Protein AF-A0A815LTI6-F1 (afdb_monomer_lite)

Sequence (167 aa):
MASSTEPKREGWGGGGRRHGPPTEEERRQHEAEFQQDFLNEYRKRYGDASISSDQVWELFQATEDQWHAKMKERHRRHSPNHGGPPPHHGGPPPHHGGPPPHFEEMRKRVLSELQQEFYNDFKTTYSANKINADQAWVLIQKLQKSKHEKFEADRRKHGHGPPPPHQ

pLDDT: mean 71.16, std 20.64, range [30.23, 93.88]

Structure (mmCIF, N/CA/C/O backbone):
data_AF-A0A815LTI6-F1
#
_entry.id   AF-A0A815LTI6-F1
#
loop_
_atom_site.group_PDB
_atom_site.id
_atom_site.type_symbol
_atom_site.label_atom_id
_atom_site.label_alt_id
_atom_site.label_comp_id
_atom_site.label_asym_id
_atom_site.label_entity_id
_atom_site.label_seq_id
_atom_site.pdbx_PDB_ins_code
_atom_site.Cartn_x
_atom_site.Cartn_y
_atom_site.Cartn_z
_atom_site.occupancy
_atom_site.B_iso_or_equiv
_atom_site.auth_seq_id
_atom_site.auth_comp_id
_atom_site.auth_asym_id
_atom_site.auth_atom_id
_atom_site.pdbx_PDB_model_num
ATOM 1 N N . MET A 1 1 ? 1.767 52.341 -20.176 1.00 36.75 1 MET A N 1
ATOM 2 C CA . MET A 1 1 ? 1.355 51.851 -21.508 1.00 36.75 1 MET A CA 1
ATOM 3 C C . MET A 1 1 ? 2.184 50.623 -21.829 1.00 36.75 1 MET A C 1
ATOM 5 O O . MET A 1 1 ? 3.383 50.644 -21.593 1.00 36.75 1 MET A O 1
ATOM 9 N N . ALA A 1 2 ? 1.514 49.545 -22.228 1.00 42.81 2 ALA A N 1
ATOM 10 C CA . ALA A 1 2 ? 2.094 48.240 -22.517 1.00 42.81 2 ALA A CA 1
ATOM 11 C C . ALA A 1 2 ? 3.036 48.269 -23.730 1.00 42.81 2 ALA A C 1
ATOM 13 O O . ALA A 1 2 ? 2.832 49.072 -24.638 1.00 42.81 2 ALA A O 1
ATOM 14 N N . SER A 1 3 ? 3.982 47.330 -23.777 1.00 39.06 3 SER A N 1
ATOM 15 C CA . SER A 1 3 ? 4.204 46.482 -24.957 1.00 39.06 3 SER A CA 1
ATOM 16 C C . SER A 1 3 ? 5.072 45.286 -24.573 1.00 39.06 3 SER A C 1
ATOM 18 O O . SER A 1 3 ? 6.285 45.397 -24.411 1.00 39.06 3 SER A O 1
ATOM 20 N N . SER A 1 4 ? 4.398 44.145 -24.411 1.00 42.16 4 SER A N 1
ATOM 21 C CA . SER A 1 4 ? 4.981 42.810 -24.499 1.00 42.16 4 SER A CA 1
ATOM 22 C C . SER A 1 4 ? 5.744 42.667 -25.807 1.00 42.16 4 SER A C 1
ATOM 24 O O . SER A 1 4 ? 5.195 42.924 -26.876 1.00 42.16 4 SER A O 1
ATOM 26 N N . THR A 1 5 ? 6.977 42.186 -25.726 1.00 44.75 5 THR A N 1
ATOM 27 C CA . THR A 1 5 ? 7.628 41.520 -26.852 1.00 44.75 5 THR A CA 1
ATOM 28 C C . THR A 1 5 ? 7.651 40.027 -26.551 1.00 44.75 5 THR A C 1
ATOM 30 O O . THR A 1 5 ? 8.313 39.539 -25.641 1.00 44.75 5 THR A O 1
ATOM 33 N N . GLU A 1 6 ? 6.800 39.330 -27.289 1.00 42.56 6 GLU A N 1
ATOM 34 C CA . GLU A 1 6 ? 6.644 37.885 -27.341 1.00 42.56 6 GLU A CA 1
ATOM 35 C C . GLU A 1 6 ? 7.81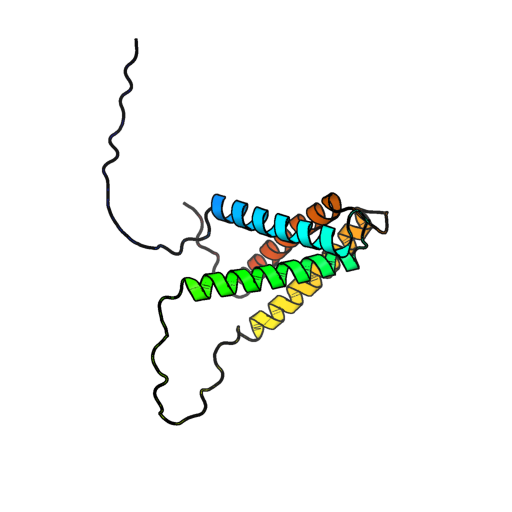1 37.277 -28.138 1.00 42.56 6 GLU A C 1
ATOM 37 O O . GLU A 1 6 ? 8.058 37.715 -29.265 1.00 42.56 6 GLU A O 1
ATOM 42 N N . PRO A 1 7 ? 8.531 36.259 -27.634 1.00 41.16 7 PRO A N 1
ATOM 43 C CA . PRO A 1 7 ? 9.385 35.457 -28.491 1.00 41.16 7 PRO A CA 1
ATOM 44 C C . PRO A 1 7 ? 8.584 34.284 -29.069 1.00 41.16 7 PRO A C 1
ATOM 46 O O . PRO A 1 7 ? 8.361 33.257 -28.430 1.00 41.16 7 PRO A O 1
ATOM 49 N N . LYS A 1 8 ? 8.148 34.494 -30.312 1.00 37.75 8 LYS A N 1
ATOM 50 C CA . LYS A 1 8 ? 8.109 33.543 -31.434 1.00 37.75 8 LYS A CA 1
ATOM 51 C C . LYS A 1 8 ? 8.360 32.070 -31.051 1.00 37.75 8 LYS A C 1
ATOM 53 O O . LYS A 1 8 ? 9.496 31.602 -31.030 1.00 37.75 8 LYS A O 1
ATOM 58 N N . ARG A 1 9 ? 7.280 31.312 -30.825 1.00 34.78 9 ARG A N 1
ATOM 59 C CA . ARG A 1 9 ? 7.311 29.840 -30.839 1.00 34.78 9 ARG A CA 1
ATOM 60 C C . ARG A 1 9 ? 7.313 29.359 -32.288 1.00 34.78 9 ARG A C 1
ATOM 62 O O . ARG A 1 9 ? 6.263 29.201 -32.903 1.00 34.78 9 ARG A O 1
ATOM 69 N N . GLU A 1 10 ? 8.506 29.137 -32.827 1.00 38.34 10 GLU A N 1
ATOM 70 C CA . GLU A 1 10 ? 8.687 28.324 -34.027 1.00 38.34 10 GLU A CA 1
ATOM 71 C C . GLU A 1 10 ? 8.314 26.876 -33.709 1.00 38.34 10 GLU A C 1
ATOM 73 O O . GLU A 1 10 ? 8.893 26.222 -32.839 1.00 38.34 10 GLU A O 1
ATOM 78 N N . GLY A 1 11 ? 7.288 26.398 -34.409 1.00 39.81 11 GLY A N 1
ATOM 79 C CA . GLY A 1 11 ? 6.913 25.001 -34.418 1.00 39.81 11 GLY A CA 1
ATOM 80 C C . GLY A 1 11 ? 8.014 24.155 -35.043 1.00 39.81 11 GLY A C 1
ATOM 81 O O . GLY A 1 11 ? 8.470 24.427 -36.149 1.00 39.81 11 GLY A O 1
ATOM 82 N N . TRP A 1 12 ? 8.368 23.082 -34.348 1.00 33.34 12 TRP A N 1
ATOM 83 C CA . TRP A 1 12 ? 8.990 21.912 -34.944 1.00 33.34 12 TRP A CA 1
ATOM 84 C C . TRP A 1 12 ? 8.081 20.725 -34.659 1.00 33.34 12 TRP A C 1
ATOM 86 O O . TRP A 1 12 ? 7.964 20.249 -33.530 1.00 33.34 12 TRP A O 1
ATOM 96 N N . GLY A 1 13 ? 7.384 20.297 -35.711 1.00 32.91 13 GLY A N 1
ATOM 97 C CA . GLY A 1 13 ? 6.745 18.996 -35.762 1.00 32.91 13 GLY A CA 1
ATOM 98 C C . GLY A 1 13 ? 7.797 17.895 -35.636 1.00 32.91 13 GLY A C 1
ATOM 99 O O . GLY A 1 13 ? 8.916 18.013 -36.130 1.00 32.91 13 GLY A O 1
ATOM 100 N N . GLY A 1 14 ? 7.429 16.818 -34.956 1.00 30.23 14 GLY A N 1
ATOM 101 C CA . GLY A 1 14 ? 8.312 15.683 -34.741 1.00 30.23 14 GLY A CA 1
ATOM 102 C C . GLY A 1 14 ? 7.636 14.669 -33.847 1.00 30.23 14 GLY A C 1
ATOM 103 O O . GLY A 1 14 ? 7.929 14.584 -32.659 1.00 30.23 14 GLY A O 1
ATOM 104 N N . GLY A 1 15 ? 6.691 13.927 -34.424 1.00 34.50 15 GLY A N 1
ATOM 105 C CA . GLY A 1 15 ? 6.108 12.753 -33.796 1.00 34.50 15 GLY A CA 1
ATOM 106 C C . GLY A 1 15 ? 7.212 11.775 -33.414 1.00 34.50 15 GLY A C 1
ATOM 107 O O . GLY A 1 15 ? 7.792 11.101 -34.254 1.00 34.50 15 GLY A O 1
ATOM 108 N N . GLY A 1 16 ? 7.492 11.704 -32.123 1.00 34.00 16 GLY A N 1
ATOM 109 C CA . GLY A 1 16 ? 8.305 10.670 -31.521 1.00 34.00 16 GLY A CA 1
ATOM 110 C C . GLY A 1 16 ? 7.685 10.391 -30.173 1.00 34.00 16 GLY A C 1
ATOM 111 O O . GLY A 1 16 ? 7.860 11.178 -29.246 1.00 34.00 16 GLY A O 1
ATOM 112 N N . ARG A 1 17 ? 6.923 9.298 -30.073 1.00 45.53 17 ARG A N 1
ATOM 113 C CA . ARG A 1 17 ? 6.486 8.736 -28.792 1.00 45.53 17 ARG A CA 1
ATOM 114 C C . ARG A 1 17 ? 7.741 8.300 -28.041 1.00 45.53 17 ARG A C 1
ATOM 116 O O . ARG A 1 17 ? 8.158 7.149 -28.108 1.00 45.53 17 ARG A O 1
ATOM 123 N N . ARG A 1 18 ? 8.403 9.260 -27.400 1.00 44.81 18 ARG A N 1
ATOM 124 C CA . ARG A 1 18 ? 9.474 9.001 -26.455 1.00 44.81 18 ARG A CA 1
ATOM 125 C C . ARG A 1 18 ? 8.795 8.359 -25.256 1.00 44.81 18 ARG A C 1
ATOM 127 O O . ARG A 1 18 ? 8.050 9.028 -24.549 1.00 44.81 18 ARG A O 1
ATOM 134 N N . HIS A 1 19 ? 9.044 7.071 -25.042 1.00 48.66 19 HIS A N 1
ATOM 135 C CA . HIS A 1 19 ? 8.911 6.465 -23.722 1.00 48.66 19 HIS A CA 1
ATOM 136 C C . HIS A 1 19 ? 9.954 7.130 -22.809 1.00 48.66 19 HIS A C 1
ATOM 138 O O . HIS A 1 19 ? 11.030 6.590 -22.566 1.00 48.66 19 HIS A O 1
ATOM 144 N N . GLY A 1 20 ? 9.681 8.373 -22.410 1.00 43.66 20 GLY A N 1
ATOM 145 C CA . GLY A 1 20 ? 10.371 9.034 -21.318 1.00 43.66 20 GLY A CA 1
ATOM 146 C C . GLY A 1 20 ? 9.870 8.471 -19.988 1.00 43.66 20 GLY A C 1
ATOM 147 O O . GLY A 1 20 ? 8.802 7.852 -19.947 1.00 43.66 20 GLY A O 1
ATOM 148 N N . PRO A 1 21 ? 10.627 8.650 -18.895 1.00 51.62 21 PRO A N 1
ATOM 149 C CA . PRO A 1 21 ? 10.093 8.387 -17.567 1.00 51.62 21 PRO A CA 1
ATOM 150 C C . PRO A 1 21 ? 8.802 9.204 -17.362 1.00 51.62 21 PRO A C 1
ATOM 152 O O . PRO A 1 21 ? 8.707 10.308 -17.907 1.00 51.62 21 PRO A O 1
ATOM 155 N N . PRO A 1 22 ? 7.823 8.689 -16.594 1.00 59.16 22 PRO A N 1
ATOM 156 C CA . PRO A 1 22 ? 6.577 9.399 -16.331 1.00 59.16 22 PRO A CA 1
ATOM 157 C C . PRO A 1 22 ? 6.863 10.809 -15.814 1.00 59.16 22 PRO A C 1
ATOM 159 O O . PRO A 1 22 ? 7.675 10.995 -14.900 1.00 59.16 22 PRO A O 1
ATOM 162 N N . THR A 1 23 ? 6.198 11.798 -16.400 1.00 73.69 23 THR A N 1
ATOM 163 C CA . THR A 1 23 ? 6.251 13.189 -15.949 1.00 73.69 23 THR A CA 1
ATOM 164 C C . THR A 1 23 ? 5.810 13.298 -14.485 1.00 73.69 23 THR A C 1
ATOM 166 O O . THR A 1 23 ? 5.167 12.404 -13.930 1.00 73.69 23 THR A O 1
ATOM 169 N N . GLU A 1 24 ? 6.174 14.388 -13.803 1.00 71.81 24 GLU A N 1
ATOM 170 C CA . GLU A 1 24 ? 5.710 14.605 -12.425 1.00 71.81 24 GLU A CA 1
ATOM 171 C C . GLU A 1 24 ? 4.180 14.657 -12.338 1.00 71.81 24 GLU A C 1
ATOM 173 O O . GLU A 1 24 ? 3.603 14.152 -11.378 1.00 71.81 24 GLU A O 1
ATOM 178 N N . GLU A 1 25 ? 3.524 15.178 -13.373 1.00 76.19 25 GLU A N 1
ATOM 179 C CA . GLU A 1 25 ? 2.069 15.194 -13.473 1.00 76.19 25 GLU A CA 1
ATOM 180 C C . GLU A 1 25 ? 1.486 13.780 -13.594 1.00 76.19 25 GLU A C 1
ATOM 182 O O . GLU A 1 25 ? 0.595 13.426 -12.827 1.00 76.19 25 GLU A O 1
ATOM 187 N N . GLU A 1 26 ? 2.044 12.929 -14.459 1.00 73.94 26 GLU A N 1
ATOM 188 C CA . GLU A 1 26 ? 1.633 11.521 -14.568 1.00 73.94 26 GLU A CA 1
ATOM 189 C C . GLU A 1 26 ? 1.888 10.746 -13.269 1.00 73.94 26 GLU A C 1
ATOM 191 O O . GLU A 1 26 ? 1.073 9.916 -12.875 1.00 73.94 26 GLU A O 1
ATOM 196 N N . ARG A 1 27 ? 2.982 11.037 -12.550 1.00 72.62 27 ARG A N 1
ATOM 197 C CA . ARG A 1 27 ? 3.237 10.440 -11.227 1.00 72.62 27 ARG A CA 1
ATOM 198 C C . ARG A 1 27 ? 2.183 10.849 -10.204 1.00 72.62 27 ARG A C 1
ATOM 200 O O . ARG A 1 27 ? 1.700 9.985 -9.480 1.00 72.62 27 ARG A O 1
ATOM 207 N N . ARG A 1 28 ? 1.797 12.127 -10.168 1.00 79.94 28 ARG A N 1
ATOM 208 C CA . ARG A 1 28 ? 0.731 12.612 -9.276 1.00 79.94 28 ARG A CA 1
ATOM 209 C C . ARG A 1 28 ? -0.627 12.028 -9.643 1.00 79.94 28 ARG A C 1
ATOM 211 O O . ARG A 1 28 ? -1.381 11.666 -8.750 1.00 79.94 28 ARG A O 1
ATOM 218 N N . GLN A 1 29 ? -0.927 11.896 -10.934 1.00 81.44 29 GLN A N 1
ATOM 219 C CA . GLN A 1 29 ? -2.145 11.226 -11.394 1.00 81.44 29 GLN A CA 1
ATOM 220 C C . GLN A 1 29 ? -2.150 9.755 -10.971 1.00 81.44 29 GLN A C 1
ATOM 222 O O . GLN A 1 29 ? -3.142 9.282 -10.427 1.00 81.44 29 GLN A O 1
ATOM 227 N N . HIS A 1 30 ? -1.029 9.049 -11.130 1.00 81.88 30 HIS A N 1
ATOM 228 C CA . HIS A 1 30 ? -0.899 7.665 -10.680 1.00 81.88 30 HIS A CA 1
ATOM 229 C C . HIS A 1 30 ? -1.073 7.514 -9.165 1.00 81.88 30 HIS A C 1
ATOM 231 O O . HIS A 1 30 ? -1.777 6.610 -8.723 1.00 81.88 30 HIS A O 1
ATOM 237 N N . GLU A 1 31 ? -0.4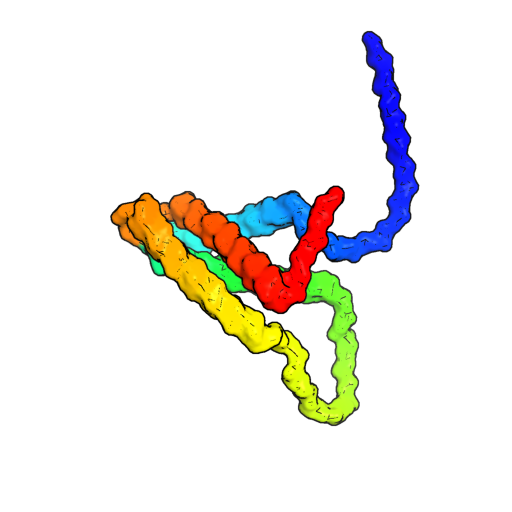62 8.396 -8.371 1.00 83.25 31 GLU A N 1
ATOM 238 C CA . GLU A 1 31 ? -0.626 8.395 -6.915 1.00 83.25 31 GLU A CA 1
ATOM 239 C C . GLU A 1 31 ? -2.078 8.688 -6.518 1.00 83.25 31 GLU A C 1
ATOM 241 O O . GLU A 1 31 ? -2.628 7.988 -5.673 1.00 83.25 31 GLU A O 1
ATOM 246 N N . ALA A 1 32 ? -2.729 9.652 -7.174 1.00 86.88 32 ALA A N 1
ATOM 247 C CA . ALA A 1 32 ? -4.121 10.004 -6.909 1.00 86.88 32 ALA A CA 1
ATOM 248 C C . ALA A 1 32 ? -5.094 8.871 -7.275 1.00 86.88 32 ALA A C 1
ATOM 250 O O . ALA A 1 32 ? -6.010 8.578 -6.506 1.00 86.88 32 ALA A O 1
ATOM 251 N N . GLU A 1 33 ? -4.895 8.204 -8.417 1.00 89.00 33 GLU A N 1
ATOM 252 C CA . GLU A 1 33 ? -5.701 7.038 -8.793 1.00 89.00 33 GLU A CA 1
ATOM 253 C C . GLU A 1 33 ? -5.508 5.893 -7.783 1.00 89.00 33 GLU A C 1
ATOM 255 O O . GLU A 1 33 ? -6.487 5.297 -7.330 1.00 89.00 33 GLU A O 1
ATOM 260 N N . PHE A 1 34 ? -4.263 5.618 -7.378 1.00 89.06 34 PHE A N 1
ATOM 261 C CA . PHE A 1 34 ? -3.967 4.595 -6.374 1.00 89.06 34 PHE A CA 1
ATOM 262 C C . PHE A 1 34 ? -4.598 4.932 -5.017 1.00 89.06 34 PHE A C 1
ATOM 264 O O . PHE A 1 34 ? -5.195 4.067 -4.377 1.00 89.06 34 PHE A O 1
ATOM 271 N N . GLN A 1 35 ? -4.503 6.192 -4.586 1.00 89.69 35 GLN A N 1
ATOM 272 C CA . GLN A 1 35 ? -5.141 6.682 -3.367 1.00 89.69 35 GLN A CA 1
ATOM 273 C C . GLN A 1 35 ? -6.648 6.459 -3.411 1.00 89.69 35 GLN A C 1
ATOM 275 O O . GLN A 1 35 ? -7.243 5.983 -2.444 1.00 89.69 35 GLN A O 1
ATOM 280 N N . GLN A 1 36 ? -7.272 6.795 -4.537 1.00 91.12 36 GLN A N 1
ATOM 281 C CA . GLN A 1 36 ? -8.706 6.643 -4.703 1.00 91.12 36 GLN A CA 1
ATOM 282 C C . GLN A 1 36 ? -9.125 5.170 -4.647 1.00 91.12 36 GLN A C 1
ATOM 284 O O . GLN A 1 36 ? -10.100 4.846 -3.969 1.00 91.12 36 GLN A O 1
ATOM 289 N N . ASP A 1 37 ? -8.386 4.276 -5.305 1.00 91.06 37 ASP A N 1
ATOM 290 C CA . ASP A 1 37 ? -8.633 2.832 -5.238 1.00 91.06 37 ASP A CA 1
ATOM 291 C C . ASP A 1 37 ? -8.484 2.297 -3.806 1.00 91.06 37 ASP A C 1
ATOM 293 O O . ASP A 1 37 ? -9.355 1.566 -3.327 1.00 91.06 37 ASP A O 1
ATOM 297 N N . PHE A 1 38 ? -7.435 2.722 -3.095 1.00 91.88 38 PHE A N 1
ATOM 298 C CA . PHE A 1 38 ? -7.204 2.346 -1.702 1.00 91.88 38 PHE A CA 1
ATOM 299 C C . PHE A 1 38 ? -8.362 2.780 -0.796 1.00 91.88 38 PHE A C 1
ATOM 301 O O . PHE A 1 38 ? -8.906 1.967 -0.049 1.00 91.88 38 PHE A O 1
ATOM 308 N N . LEU A 1 39 ? -8.775 4.050 -0.875 1.00 92.31 39 LEU A N 1
ATOM 309 C CA . LEU A 1 39 ? -9.865 4.592 -0.060 1.00 92.31 39 LEU A CA 1
ATOM 310 C C . LEU A 1 39 ? -11.214 3.949 -0.403 1.00 92.31 39 LEU A C 1
ATOM 312 O O . LEU A 1 39 ? -12.023 3.689 0.490 1.00 92.31 39 LEU A O 1
ATOM 316 N N . ASN A 1 40 ? -11.454 3.650 -1.681 1.00 92.56 40 ASN A N 1
ATOM 317 C CA . ASN A 1 40 ? -12.654 2.940 -2.109 1.00 92.56 40 ASN A CA 1
ATOM 318 C C . ASN A 1 40 ? -12.710 1.528 -1.517 1.00 92.56 40 ASN A C 1
ATOM 320 O O . ASN A 1 40 ? -13.753 1.137 -0.990 1.00 92.56 40 ASN A O 1
ATOM 324 N N . GLU A 1 41 ? -11.609 0.770 -1.559 1.00 92.44 41 GLU A N 1
ATOM 325 C CA . GLU A 1 41 ? -11.582 -0.563 -0.950 1.00 92.44 41 GLU A CA 1
ATOM 326 C C . GLU A 1 41 ? -11.598 -0.521 0.578 1.00 92.44 41 GLU A C 1
ATOM 328 O O . GLU A 1 41 ? -12.260 -1.357 1.195 1.00 92.44 41 GLU A O 1
ATOM 333 N N . TYR A 1 42 ? -10.974 0.485 1.198 1.00 92.00 42 TYR A N 1
ATOM 334 C CA . TYR A 1 42 ? -11.108 0.723 2.633 1.00 92.00 42 TYR A CA 1
ATOM 335 C C . TYR A 1 42 ? -12.584 0.862 3.008 1.00 92.00 42 TYR A C 1
ATOM 337 O O . TYR A 1 42 ? -13.106 0.106 3.828 1.00 92.00 42 TYR A O 1
ATOM 345 N N . ARG A 1 43 ? -13.285 1.792 2.351 1.00 93.56 43 ARG A N 1
ATOM 346 C CA . ARG A 1 43 ? -14.687 2.094 2.642 1.00 93.56 43 ARG A CA 1
ATOM 347 C C . ARG A 1 43 ? -15.600 0.909 2.343 1.00 93.56 43 ARG A C 1
ATOM 349 O O . ARG A 1 43 ? -16.552 0.665 3.074 1.00 93.56 43 ARG A O 1
ATOM 356 N N . LYS A 1 44 ? -15.307 0.147 1.291 1.00 93.88 44 LYS A N 1
ATOM 357 C CA . LYS A 1 44 ? -16.075 -1.043 0.916 1.00 93.88 44 LYS A CA 1
ATOM 358 C C . LYS A 1 44 ? -15.929 -2.186 1.923 1.00 93.88 44 LYS A C 1
ATOM 360 O O . LYS A 1 44 ? -16.911 -2.875 2.183 1.00 93.88 44 LYS A O 1
ATOM 365 N N . ARG A 1 45 ? -14.727 -2.411 2.465 1.00 93.69 45 ARG A N 1
ATOM 366 C CA . ARG A 1 45 ? -14.452 -3.528 3.387 1.00 93.69 45 ARG A CA 1
ATOM 367 C C . ARG A 1 45 ? -14.710 -3.186 4.849 1.00 93.69 45 ARG A C 1
ATOM 369 O O . ARG A 1 45 ? -15.154 -4.049 5.601 1.00 93.69 45 ARG A O 1
ATOM 376 N N . TYR A 1 46 ? -14.419 -1.952 5.241 1.00 92.38 46 TYR A N 1
ATOM 377 C CA . TYR A 1 46 ? -14.370 -1.535 6.642 1.00 92.38 46 TYR A CA 1
ATOM 378 C C . TYR A 1 46 ? -15.288 -0.346 6.952 1.00 92.38 46 TYR A C 1
ATOM 380 O O . TYR A 1 46 ? -15.538 -0.066 8.122 1.00 92.38 46 TYR A O 1
ATOM 388 N N . GLY A 1 47 ? -15.844 0.330 5.939 1.00 91.75 47 GLY A N 1
ATOM 389 C CA . GLY A 1 47 ? -16.677 1.516 6.140 1.00 91.75 47 GLY A CA 1
ATOM 390 C C . GLY A 1 47 ? -15.881 2.628 6.816 1.00 91.75 47 GLY A C 1
ATOM 391 O O . GLY A 1 47 ? -14.880 3.084 6.270 1.00 91.75 47 GLY A O 1
ATOM 392 N N . ASP A 1 48 ? -16.320 3.009 8.015 1.00 91.06 48 ASP A N 1
ATOM 393 C CA . ASP A 1 48 ? -15.660 3.994 8.884 1.00 91.06 48 ASP A CA 1
ATOM 394 C C . ASP A 1 48 ? -14.939 3.337 10.083 1.00 91.06 48 ASP A C 1
ATOM 396 O O . ASP A 1 48 ? -14.543 4.011 11.035 1.00 91.06 48 ASP A O 1
ATOM 400 N N . ALA A 1 49 ? -14.796 2.007 10.084 1.00 91.94 49 ALA A N 1
ATOM 401 C CA . ALA A 1 49 ? -14.168 1.283 11.183 1.00 91.94 49 ALA A CA 1
ATOM 402 C C . ALA A 1 49 ? -12.639 1.376 11.127 1.00 91.94 49 ALA A C 1
ATOM 404 O O . ALA A 1 49 ? -12.032 1.114 10.094 1.00 91.94 49 ALA A O 1
ATOM 405 N N . SER A 1 50 ? -12.004 1.635 12.272 1.00 92.25 50 SER A N 1
ATOM 406 C CA . SER A 1 50 ? -10.546 1.567 12.384 1.00 92.25 50 SER A CA 1
ATOM 407 C C . SER A 1 50 ? -10.029 0.135 12.193 1.00 92.25 50 SER A C 1
ATOM 409 O O . SER A 1 50 ? -10.601 -0.821 12.728 1.00 92.25 50 SER A O 1
ATOM 411 N N . ILE A 1 51 ? -8.899 -0.002 11.501 1.00 92.25 51 ILE A N 1
ATOM 412 C CA . ILE A 1 51 ? -8.316 -1.284 11.085 1.00 92.25 51 ILE A CA 1
ATOM 413 C C . ILE A 1 51 ? -6.926 -1.511 11.680 1.00 92.25 51 ILE A C 1
ATOM 415 O O . ILE A 1 51 ? -6.207 -0.556 11.969 1.00 92.25 51 ILE A O 1
ATOM 419 N N . SER A 1 52 ? -6.558 -2.773 11.897 1.00 93.56 52 SER A N 1
ATOM 420 C CA . SER A 1 52 ? -5.240 -3.156 12.417 1.00 93.56 52 SER A CA 1
ATOM 421 C C . SER A 1 52 ? -4.145 -3.065 11.356 1.00 93.56 52 SER A C 1
ATOM 423 O O . SER A 1 52 ? -4.420 -2.956 10.162 1.00 93.56 52 SER A O 1
ATOM 425 N N . SER A 1 53 ? -2.889 -3.173 11.787 1.00 90.88 53 SER A N 1
ATOM 426 C CA . SER A 1 53 ? -1.732 -3.236 10.890 1.00 90.88 53 SER A CA 1
ATOM 427 C C . SER A 1 53 ? -1.861 -4.322 9.821 1.00 90.88 53 SER A C 1
ATOM 429 O O . SER A 1 53 ? -1.578 -4.060 8.657 1.00 90.88 53 SER A O 1
ATOM 431 N N . ASP A 1 54 ? -2.330 -5.518 10.184 1.00 91.56 54 ASP A N 1
ATOM 432 C CA . ASP A 1 54 ? -2.500 -6.619 9.228 1.00 91.56 54 ASP A CA 1
ATOM 433 C C . ASP A 1 54 ? -3.536 -6.276 8.161 1.00 91.56 54 ASP A C 1
ATOM 435 O O . ASP A 1 54 ? -3.298 -6.466 6.975 1.00 91.56 54 ASP A O 1
ATOM 439 N N . GLN A 1 55 ? -4.650 -5.674 8.571 1.00 93.38 55 GLN A N 1
ATOM 440 C CA . GLN A 1 55 ? -5.710 -5.256 7.658 1.00 93.38 55 GLN A CA 1
ATOM 441 C C . GLN A 1 55 ? -5.251 -4.131 6.721 1.00 93.38 55 GLN A C 1
ATOM 443 O O . GLN A 1 55 ? -5.613 -4.122 5.547 1.00 93.38 55 GLN A O 1
ATOM 448 N N . VAL A 1 56 ? -4.427 -3.195 7.207 1.00 91.81 56 VAL A N 1
ATOM 449 C CA . VAL A 1 56 ? -3.805 -2.159 6.362 1.00 91.81 56 VAL A CA 1
ATOM 450 C C . VAL A 1 56 ? -2.869 -2.800 5.336 1.00 91.81 56 VAL A C 1
ATOM 452 O O . VAL A 1 56 ? -2.908 -2.428 4.163 1.00 91.81 56 VAL A O 1
ATOM 455 N N . TRP A 1 57 ? -2.055 -3.773 5.754 1.00 91.62 57 TRP A N 1
ATOM 456 C CA . TRP A 1 57 ? -1.137 -4.486 4.866 1.00 91.62 57 TRP A CA 1
ATOM 457 C C . TRP A 1 57 ? -1.878 -5.300 3.796 1.00 91.62 57 TRP A C 1
ATOM 459 O O . TRP A 1 57 ? -1.560 -5.206 2.612 1.00 91.62 57 TRP A O 1
ATOM 469 N N . GLU A 1 58 ? -2.915 -6.043 4.182 1.00 92.19 58 GLU A N 1
ATOM 470 C CA . GLU A 1 58 ? -3.775 -6.783 3.251 1.00 92.19 58 GLU A CA 1
ATOM 471 C C . GLU A 1 58 ? -4.465 -5.852 2.248 1.00 92.19 58 GLU A C 1
ATOM 473 O O . GLU A 1 58 ? -4.535 -6.148 1.051 1.00 92.19 58 GLU A O 1
ATOM 478 N N . LEU A 1 59 ? -4.966 -4.707 2.721 1.00 92.12 59 LEU A N 1
ATOM 479 C CA . LEU A 1 59 ? -5.603 -3.706 1.872 1.00 92.12 59 LEU A CA 1
ATOM 480 C C . LEU A 1 59 ? -4.606 -3.103 0.876 1.00 92.12 59 LEU A C 1
ATOM 482 O O . LEU A 1 59 ? -4.932 -2.937 -0.302 1.00 92.12 59 LEU A O 1
ATOM 486 N N . PHE A 1 60 ? -3.381 -2.826 1.323 1.00 89.62 60 PHE A N 1
ATOM 487 C CA . PHE A 1 60 ? -2.297 -2.387 0.455 1.00 89.62 60 PHE A CA 1
ATOM 488 C C . PHE A 1 60 ? -2.000 -3.410 -0.643 1.00 89.62 60 PHE A C 1
ATOM 490 O O . PHE A 1 60 ? -2.016 -3.048 -1.818 1.00 89.62 60 PHE A O 1
ATOM 497 N N . GLN A 1 61 ? -1.805 -4.683 -0.287 1.00 89.62 61 GLN A N 1
ATOM 498 C CA . GLN A 1 61 ? -1.526 -5.747 -1.257 1.00 89.62 61 GLN A CA 1
ATOM 499 C C . GLN A 1 61 ? -2.652 -5.894 -2.285 1.00 89.62 61 GLN A C 1
ATOM 501 O O . GLN A 1 61 ? -2.392 -5.942 -3.486 1.00 89.62 61 GLN A O 1
ATOM 506 N N . ALA A 1 62 ? -3.908 -5.889 -1.830 1.00 89.75 62 ALA A N 1
ATOM 507 C CA . ALA A 1 62 ? -5.060 -5.956 -2.723 1.00 89.75 62 ALA A CA 1
ATOM 508 C C . ALA A 1 62 ? -5.112 -4.762 -3.692 1.00 89.75 62 ALA A C 1
ATOM 510 O O . ALA A 1 62 ? -5.428 -4.937 -4.871 1.00 89.75 62 ALA A O 1
ATOM 511 N N . THR A 1 63 ? -4.775 -3.562 -3.212 1.00 89.56 63 THR A N 1
ATOM 512 C CA . THR A 1 63 ? -4.727 -2.349 -4.041 1.00 89.56 63 THR A CA 1
ATOM 513 C C . THR A 1 63 ? -3.574 -2.414 -5.047 1.00 89.56 63 THR A C 1
ATOM 515 O O . THR A 1 63 ? -3.770 -2.101 -6.219 1.00 89.56 63 THR A O 1
ATOM 518 N N . GLU A 1 64 ? -2.391 -2.889 -4.642 1.00 85.75 64 GLU A N 1
ATOM 519 C CA . GLU A 1 64 ? -1.260 -3.105 -5.555 1.00 85.75 64 GLU A CA 1
ATOM 520 C C . GLU A 1 64 ? -1.592 -4.112 -6.658 1.00 85.75 64 GLU A C 1
ATOM 522 O O . GLU A 1 64 ? -1.283 -3.864 -7.823 1.00 85.75 64 GLU A O 1
ATOM 527 N N . ASP A 1 65 ? -2.246 -5.224 -6.328 1.00 86.00 65 ASP A N 1
ATOM 528 C CA . ASP A 1 65 ? -2.623 -6.237 -7.316 1.00 86.00 65 ASP A CA 1
ATOM 529 C C . ASP A 1 65 ? -3.635 -5.689 -8.330 1.00 86.00 65 ASP A C 1
ATOM 531 O O . ASP A 1 65 ? -3.482 -5.895 -9.540 1.00 86.00 65 ASP A O 1
ATOM 535 N N . GLN A 1 66 ? -4.632 -4.925 -7.867 1.00 83.88 66 GLN A N 1
ATOM 536 C CA . GLN A 1 66 ? -5.572 -4.230 -8.750 1.00 83.88 66 GLN A CA 1
ATOM 537 C C . GLN A 1 66 ? -4.859 -3.205 -9.637 1.00 83.88 66 GLN A C 1
ATOM 539 O O . GLN A 1 66 ? -5.107 -3.151 -10.846 1.00 83.88 66 GLN A O 1
ATOM 544 N N . TRP A 1 67 ? -3.938 -2.430 -9.066 1.00 84.50 67 TRP A N 1
ATOM 545 C CA . TRP A 1 67 ? -3.138 -1.451 -9.793 1.00 84.50 67 TRP A CA 1
ATOM 546 C C . TRP A 1 67 ? -2.276 -2.105 -10.878 1.00 84.50 67 TRP A C 1
ATOM 548 O O . TRP A 1 67 ? -2.297 -1.693 -12.041 1.00 84.50 67 TRP A O 1
ATOM 558 N N . HIS A 1 68 ? -1.568 -3.183 -10.538 1.00 80.69 68 HIS A N 1
ATOM 559 C CA . HIS A 1 68 ? -0.769 -3.957 -11.484 1.00 80.69 68 HIS A CA 1
ATOM 560 C C . HIS A 1 68 ? -1.631 -4.572 -12.594 1.00 80.69 68 HIS A C 1
ATOM 562 O O . HIS A 1 68 ? -1.225 -4.553 -13.759 1.00 80.69 68 HIS A O 1
ATOM 568 N N . ALA A 1 69 ? -2.830 -5.068 -12.273 1.00 81.44 69 ALA A N 1
ATOM 569 C CA . ALA A 1 69 ? -3.773 -5.576 -13.266 1.00 81.44 69 ALA A CA 1
ATOM 570 C C . ALA A 1 69 ? -4.250 -4.471 -14.226 1.00 81.44 69 ALA A C 1
ATOM 572 O O . ALA A 1 69 ? -4.207 -4.664 -15.445 1.00 81.44 69 ALA A O 1
ATOM 573 N N . LYS A 1 70 ? -4.620 -3.291 -13.704 1.00 80.81 70 LYS A N 1
ATOM 574 C CA . LYS A 1 70 ? -4.993 -2.115 -14.512 1.00 80.81 70 LYS A CA 1
ATOM 575 C C . LYS A 1 70 ? -3.847 -1.672 -15.422 1.00 80.81 70 LYS A C 1
ATOM 577 O O . LYS A 1 70 ? -4.064 -1.428 -16.608 1.00 80.81 70 LYS A O 1
ATOM 582 N N . MET A 1 71 ? -2.621 -1.621 -14.906 1.00 78.31 71 MET A N 1
ATOM 583 C CA . MET A 1 71 ? -1.439 -1.243 -15.687 1.00 78.31 71 MET A CA 1
ATOM 584 C C . MET A 1 71 ? -1.093 -2.265 -16.771 1.00 78.31 71 MET A C 1
ATOM 586 O O . MET A 1 71 ? -0.733 -1.880 -17.887 1.00 78.31 71 MET A O 1
ATOM 590 N N . LYS A 1 72 ? -1.250 -3.562 -16.482 1.00 77.50 72 LYS A N 1
ATOM 591 C CA . LYS A 1 72 ? -1.089 -4.639 -17.467 1.00 77.50 72 LYS A CA 1
ATOM 592 C C . LYS A 1 72 ? -2.125 -4.529 -18.585 1.00 77.50 72 LYS A C 1
ATOM 594 O O . LYS A 1 72 ? -1.784 -4.714 -19.750 1.00 77.50 72 LYS A O 1
ATOM 599 N N . GLU A 1 73 ? -3.363 -4.186 -18.246 1.00 75.31 73 GLU A N 1
ATOM 600 C CA . GLU A 1 73 ? -4.433 -3.957 -19.218 1.00 75.31 73 GLU A CA 1
ATOM 601 C C . GLU A 1 73 ? -4.186 -2.698 -20.067 1.00 75.31 73 GLU A C 1
ATOM 603 O O . GLU A 1 73 ? -4.302 -2.759 -21.291 1.00 75.31 73 GLU A O 1
ATOM 608 N N . ARG A 1 74 ? -3.749 -1.579 -19.465 1.00 75.69 74 ARG A N 1
ATOM 609 C CA . ARG A 1 74 ? -3.324 -0.377 -20.215 1.00 75.69 74 ARG A CA 1
ATOM 610 C C . ARG A 1 74 ? -2.190 -0.710 -21.193 1.00 75.69 74 ARG A C 1
ATOM 612 O O . ARG A 1 74 ? -2.266 -0.339 -22.362 1.00 75.69 74 ARG A O 1
ATOM 619 N N . HIS A 1 75 ? -1.190 -1.482 -20.762 1.00 67.56 75 HIS A N 1
ATOM 620 C CA . HIS A 1 75 ? -0.107 -1.949 -21.639 1.00 67.56 75 HIS A CA 1
ATOM 621 C C . HIS A 1 75 ? -0.595 -2.841 -22.786 1.00 67.56 75 HIS A C 1
ATOM 623 O O . HIS A 1 75 ? -0.105 -2.716 -23.909 1.00 67.56 75 HIS A O 1
ATOM 629 N N . ARG A 1 76 ? -1.572 -3.721 -22.533 1.00 66.25 76 ARG A N 1
ATOM 630 C CA . ARG A 1 76 ? -2.183 -4.557 -23.578 1.00 66.25 76 ARG A CA 1
ATOM 631 C C . ARG A 1 76 ? -2.930 -3.727 -24.616 1.00 66.25 76 ARG A C 1
ATOM 633 O O . ARG A 1 76 ? -2.804 -4.008 -25.800 1.00 66.25 76 ARG A O 1
ATOM 640 N N . ARG A 1 77 ? -3.656 -2.689 -24.194 1.00 57.28 77 ARG A N 1
ATOM 641 C CA . ARG A 1 77 ? -4.406 -1.792 -25.095 1.00 57.28 77 ARG A CA 1
ATOM 642 C C . ARG A 1 77 ? -3.509 -0.877 -25.929 1.00 57.28 77 ARG A C 1
ATOM 644 O O . ARG A 1 77 ? -3.891 -0.501 -27.032 1.00 57.28 77 ARG A O 1
ATOM 651 N N . HIS A 1 78 ? -2.331 -0.525 -25.415 1.00 50.88 78 HIS A N 1
ATOM 652 C CA . HIS A 1 78 ? -1.357 0.325 -26.107 1.00 50.88 78 HIS A CA 1
ATOM 653 C C . HIS A 1 78 ? -0.269 -0.442 -26.871 1.00 50.88 78 HIS A C 1
ATOM 655 O O . HIS A 1 78 ? 0.514 0.195 -27.571 1.00 50.88 78 HIS A O 1
ATOM 661 N N . SER A 1 79 ? -0.237 -1.777 -26.799 1.00 43.75 79 SER A N 1
ATOM 662 C CA . SER A 1 79 ? 0.511 -2.595 -27.759 1.00 43.75 79 SER A CA 1
ATOM 663 C C . SER A 1 79 ? -0.324 -2.733 -29.035 1.00 43.75 79 SER A C 1
ATOM 665 O O . SER A 1 79 ? -1.325 -3.452 -29.015 1.00 43.75 79 SER A O 1
ATOM 667 N N . PRO A 1 80 ? 0.026 -2.069 -30.152 1.00 44.19 80 PRO A N 1
ATOM 668 C CA . PRO A 1 80 ? -0.638 -2.351 -31.412 1.00 44.19 80 PRO A CA 1
ATOM 669 C C . PRO A 1 80 ? -0.301 -3.795 -31.794 1.00 44.19 80 PRO A C 1
ATOM 671 O O . PRO A 1 80 ? 0.868 -4.132 -31.921 1.00 44.19 80 PRO A O 1
ATOM 674 N N . ASN A 1 81 ? -1.316 -4.646 -31.940 1.00 45.84 81 ASN A N 1
ATOM 675 C CA . ASN A 1 81 ? -1.262 -5.919 -32.662 1.00 45.84 81 ASN A CA 1
ATOM 676 C C . ASN A 1 81 ? 0.082 -6.687 -32.643 1.00 45.84 81 ASN A C 1
ATOM 678 O O . ASN A 1 81 ? 0.891 -6.597 -33.565 1.00 45.84 81 ASN A O 1
ATOM 682 N N . HIS A 1 82 ? 0.199 -7.644 -31.728 1.00 46.19 82 HIS A N 1
ATOM 683 C CA . HIS A 1 82 ? 0.650 -8.980 -32.131 1.00 46.19 82 HIS A CA 1
ATOM 684 C C . HIS A 1 82 ? -0.561 -9.918 -32.190 1.00 46.19 82 HIS A C 1
ATOM 686 O O . HIS A 1 82 ? -0.613 -10.961 -31.554 1.00 46.19 82 HIS A O 1
ATOM 692 N N . GLY A 1 83 ? -1.568 -9.489 -32.957 1.00 40.12 83 GLY A N 1
ATOM 693 C CA . GLY A 1 83 ? -2.674 -10.307 -33.449 1.00 40.12 83 GLY A CA 1
ATOM 694 C C . GLY A 1 83 ? -2.361 -10.853 -34.843 1.00 40.12 83 GLY A C 1
ATOM 695 O O . GLY A 1 83 ? -3.125 -10.628 -35.775 1.00 40.12 83 GLY A O 1
ATOM 696 N N . GLY A 1 84 ? -1.209 -11.505 -35.008 1.00 38.72 84 GLY A N 1
ATOM 697 C CA . GLY A 1 84 ? -0.977 -12.379 -36.159 1.00 38.72 84 GLY A CA 1
ATOM 698 C C . GLY A 1 84 ? -1.512 -13.780 -35.837 1.00 38.72 84 GLY A C 1
ATOM 699 O O . GLY A 1 84 ? -1.394 -14.195 -34.681 1.00 38.72 84 GLY A O 1
ATOM 700 N N . PRO A 1 85 ? -2.108 -14.518 -36.794 1.00 47.12 85 PRO A N 1
ATOM 701 C CA . PRO A 1 85 ? -2.483 -15.910 -36.559 1.00 47.12 85 PRO A CA 1
ATOM 702 C C . PRO A 1 85 ? -1.234 -16.713 -36.152 1.00 47.12 85 PRO A C 1
ATOM 704 O O . PRO A 1 85 ? -0.144 -16.419 -36.654 1.00 47.12 85 PRO A O 1
ATOM 707 N N . PRO A 1 86 ? -1.352 -17.704 -35.249 1.00 47.50 86 PRO A N 1
ATOM 708 C CA . PRO A 1 86 ? -0.204 -18.510 -34.859 1.00 47.50 86 PRO A CA 1
ATOM 709 C C . PRO A 1 86 ? 0.317 -19.248 -36.102 1.00 47.50 86 PRO A C 1
ATOM 711 O O . PRO A 1 86 ? -0.463 -19.959 -36.742 1.00 47.50 86 PRO A O 1
ATOM 714 N N . PRO A 1 87 ? 1.602 -19.121 -36.481 1.00 40.62 87 PRO A N 1
ATOM 715 C CA . PRO A 1 87 ? 2.163 -20.040 -37.451 1.00 40.62 87 PRO A CA 1
ATOM 716 C C . PRO A 1 87 ? 2.186 -21.430 -36.808 1.00 40.62 87 PRO A C 1
ATOM 718 O O . PRO A 1 87 ? 2.912 -21.687 -35.849 1.00 40.62 87 PRO A O 1
ATOM 721 N N . HIS A 1 88 ? 1.354 -22.328 -37.335 1.00 49.47 88 HIS A N 1
ATOM 722 C CA . HIS A 1 88 ? 1.482 -23.764 -37.135 1.00 49.47 88 HIS A CA 1
ATOM 723 C C . HIS A 1 88 ? 2.845 -24.203 -37.683 1.00 49.47 88 HIS A C 1
ATOM 725 O O . HIS A 1 88 ? 2.955 -24.461 -38.873 1.00 49.47 88 HIS A O 1
ATOM 731 N N . HIS A 1 89 ? 3.873 -24.302 -36.839 1.00 42.34 89 HIS A N 1
ATOM 732 C CA . HIS A 1 89 ? 5.057 -25.120 -37.105 1.00 42.34 89 HIS A CA 1
ATOM 733 C C . HIS A 1 89 ? 5.666 -25.615 -35.786 1.00 42.34 89 HIS A C 1
ATOM 735 O O . HIS A 1 89 ? 5.765 -24.878 -34.811 1.00 42.34 89 HIS A O 1
ATOM 741 N N . GLY A 1 90 ? 5.971 -26.914 -35.765 1.00 46.47 90 GLY A N 1
ATOM 742 C CA . GLY A 1 90 ? 6.204 -27.742 -34.585 1.00 46.47 90 GLY A CA 1
ATOM 743 C C . GLY A 1 90 ? 7.327 -27.303 -33.642 1.00 46.47 90 GLY A C 1
ATOM 744 O O . GLY A 1 90 ? 8.398 -26.880 -34.065 1.00 46.47 90 GLY A O 1
ATOM 745 N N . GLY A 1 91 ? 7.069 -27.514 -32.351 1.00 40.75 91 GLY A N 1
ATOM 746 C CA . GLY A 1 91 ? 8.027 -27.434 -31.248 1.00 40.75 91 GLY A CA 1
ATOM 747 C C . GLY A 1 91 ? 7.367 -26.844 -29.995 1.00 40.75 91 GLY A C 1
ATOM 748 O O . GLY A 1 91 ? 6.674 -25.834 -30.118 1.00 40.75 91 GLY A O 1
ATOM 749 N N . PRO A 1 92 ? 7.524 -27.430 -28.790 1.00 40.88 92 PRO A N 1
ATOM 750 C CA . PRO A 1 92 ? 7.118 -26.737 -27.572 1.00 40.88 92 PRO A CA 1
ATOM 751 C C . PRO A 1 92 ? 7.976 -25.464 -27.440 1.00 40.88 92 PRO A C 1
ATOM 753 O O . PRO A 1 92 ? 9.204 -25.567 -27.509 1.00 40.88 92 PRO A O 1
ATOM 756 N N . PRO A 1 93 ? 7.390 -24.262 -27.287 1.00 51.25 93 PRO A N 1
ATOM 757 C CA . PRO A 1 93 ? 8.187 -23.061 -27.082 1.00 51.25 93 PRO A CA 1
ATOM 758 C C . PRO A 1 93 ? 8.946 -23.191 -25.749 1.00 51.25 93 PRO A C 1
ATOM 760 O O . PRO A 1 93 ? 8.323 -23.511 -24.731 1.00 51.25 93 PRO A O 1
ATOM 763 N N . PRO A 1 94 ? 10.274 -22.968 -25.706 1.00 45.28 94 PRO A N 1
ATOM 764 C CA . PRO A 1 94 ? 10.987 -22.910 -24.441 1.00 45.28 94 PRO A CA 1
ATOM 765 C C . PRO A 1 94 ? 10.448 -21.727 -23.631 1.00 45.28 94 PRO A C 1
ATOM 767 O O . PRO A 1 94 ? 10.308 -20.614 -24.138 1.00 45.28 94 PRO A O 1
ATOM 770 N N . HIS A 1 95 ? 10.114 -21.994 -22.3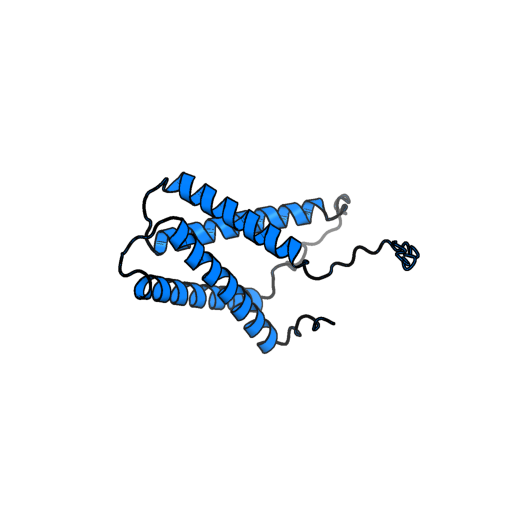69 1.00 46.00 95 HIS A N 1
ATOM 771 C CA . HIS A 1 95 ? 9.690 -21.009 -21.380 1.00 46.00 95 HIS A CA 1
ATOM 772 C C . HIS A 1 95 ? 10.727 -19.877 -21.264 1.00 46.00 95 HIS A C 1
ATOM 774 O O . HIS A 1 95 ? 11.681 -19.984 -20.501 1.00 46.00 95 HIS A O 1
ATOM 780 N N . HIS A 1 96 ? 10.531 -18.767 -21.972 1.00 50.34 96 HIS A N 1
ATOM 781 C CA . HIS A 1 96 ? 11.297 -17.542 -21.756 1.00 50.34 96 HIS A CA 1
ATOM 782 C C . HIS A 1 96 ? 10.351 -16.347 -21.717 1.00 50.34 96 HIS A C 1
ATOM 784 O O . HIS A 1 96 ? 9.716 -15.994 -22.706 1.00 50.34 96 HIS A O 1
ATOM 790 N N . GLY A 1 97 ? 10.246 -15.740 -20.537 1.00 40.44 97 GLY A N 1
ATOM 791 C CA . GLY A 1 97 ? 9.425 -14.551 -20.313 1.00 40.44 97 GLY A CA 1
ATOM 792 C C . GLY A 1 97 ? 9.100 -14.259 -18.847 1.00 40.44 97 GLY A C 1
ATOM 793 O O . GLY A 1 97 ? 8.477 -13.240 -18.568 1.00 40.44 97 GLY A O 1
ATOM 794 N N . GLY A 1 98 ? 9.503 -15.120 -17.904 1.00 46.44 98 GLY A N 1
ATOM 795 C CA . GLY A 1 98 ? 9.531 -14.749 -16.490 1.00 46.44 98 GLY A CA 1
ATOM 796 C C . GLY A 1 98 ? 10.640 -13.721 -16.235 1.00 46.44 98 GLY A C 1
ATOM 797 O O . GLY A 1 98 ? 11.671 -13.776 -16.914 1.00 46.44 98 GLY A O 1
ATOM 798 N N . PRO A 1 99 ? 10.459 -12.774 -15.296 1.00 49.69 99 PRO A N 1
ATOM 799 C CA . PRO A 1 99 ? 11.576 -11.958 -14.840 1.00 49.69 99 PRO A CA 1
ATOM 800 C C . PRO A 1 99 ? 12.716 -12.882 -14.363 1.00 49.69 99 PRO A C 1
ATOM 802 O O . PRO A 1 99 ? 12.438 -13.999 -13.921 1.00 49.69 99 PRO A O 1
ATOM 805 N N . PRO A 1 100 ? 13.994 -12.470 -14.474 1.00 57.59 100 PRO A N 1
ATOM 806 C CA . PRO A 1 100 ? 15.119 -13.302 -14.051 1.00 57.59 100 PRO A CA 1
ATOM 807 C C . PRO A 1 100 ? 14.890 -13.838 -12.626 1.00 57.59 100 PRO A C 1
ATOM 809 O O . PRO A 1 100 ? 14.361 -13.087 -11.807 1.00 57.59 100 PRO A O 1
ATOM 812 N N . PRO A 1 101 ? 15.302 -15.072 -12.284 1.00 58.69 101 PRO A N 1
ATOM 813 C CA . PRO A 1 101 ? 15.105 -15.631 -10.938 1.00 58.69 101 PRO A CA 1
ATOM 814 C C . PRO A 1 101 ? 15.637 -14.702 -9.831 1.00 58.69 101 PRO A C 1
ATOM 816 O O . PRO A 1 101 ? 14.989 -14.518 -8.803 1.00 58.69 101 PRO A O 1
ATOM 819 N N . HIS A 1 102 ? 16.726 -13.981 -10.123 1.00 64.38 102 HIS A N 1
ATOM 820 C CA . HIS A 1 102 ? 17.292 -12.932 -9.269 1.00 64.38 102 HIS A CA 1
ATOM 821 C C . HIS A 1 102 ? 16.310 -11.789 -8.947 1.00 64.38 102 HIS A C 1
ATOM 823 O O . HIS A 1 102 ? 16.304 -11.252 -7.843 1.00 64.38 102 HIS A O 1
ATOM 829 N N . PHE A 1 103 ? 15.439 -11.418 -9.889 1.00 67.88 103 PHE A N 1
ATOM 830 C CA . PHE A 1 103 ? 14.435 -10.369 -9.700 1.00 67.88 103 PHE A CA 1
ATOM 831 C C . PHE A 1 103 ? 13.285 -10.826 -8.794 1.00 67.88 103 PHE A C 1
ATOM 833 O O . PHE A 1 103 ? 12.766 -10.029 -8.010 1.00 67.88 103 PHE A O 1
ATOM 840 N N . GLU A 1 104 ? 12.882 -12.097 -8.868 1.00 70.25 104 GLU A N 1
ATOM 841 C CA . GLU A 1 104 ? 11.864 -12.641 -7.964 1.00 70.25 104 GLU A CA 1
ATOM 842 C C . GLU A 1 104 ? 12.382 -12.757 -6.529 1.00 70.25 104 GLU A C 1
ATOM 844 O O . GLU A 1 104 ? 11.667 -12.398 -5.592 1.00 70.25 104 GLU A O 1
ATOM 849 N N . GLU A 1 105 ? 13.627 -13.203 -6.349 1.00 77.81 105 GLU A N 1
ATOM 850 C CA . GLU A 1 105 ? 14.285 -13.246 -5.039 1.00 77.81 105 GLU A CA 1
ATOM 851 C C . GLU A 1 105 ? 14.464 -11.843 -4.452 1.00 77.81 105 GLU A C 1
ATOM 853 O O . GLU A 1 105 ? 14.094 -11.602 -3.301 1.00 77.81 105 GLU A O 1
ATOM 858 N N . MET A 1 106 ? 14.929 -10.888 -5.264 1.00 78.19 106 MET A N 1
ATOM 859 C CA . MET A 1 106 ? 15.013 -9.475 -4.889 1.00 78.19 106 MET A CA 1
ATOM 860 C C . MET A 1 106 ? 13.648 -8.931 -4.455 1.00 78.19 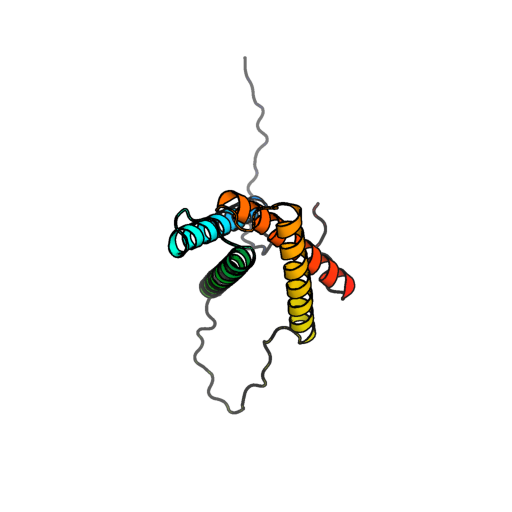106 MET A C 1
ATOM 862 O O . MET A 1 106 ? 13.531 -8.332 -3.387 1.00 78.19 106 MET A O 1
ATOM 866 N N . ARG A 1 107 ? 12.596 -9.158 -5.252 1.00 78.31 107 ARG A N 1
ATOM 867 C CA . ARG A 1 107 ? 11.239 -8.691 -4.938 1.00 78.31 107 ARG A CA 1
ATOM 868 C C . ARG A 1 107 ? 10.745 -9.271 -3.617 1.00 78.31 107 ARG A C 1
ATOM 870 O O . ARG A 1 107 ? 10.203 -8.524 -2.808 1.00 78.31 107 ARG A O 1
ATOM 877 N N . LYS A 1 108 ? 10.939 -10.571 -3.381 1.00 83.56 108 LYS A N 1
ATOM 878 C CA . LYS A 1 108 ? 10.558 -11.224 -2.118 1.00 83.56 108 LYS A CA 1
ATOM 879 C C . LYS A 1 108 ? 11.311 -10.624 -0.931 1.00 83.56 108 LYS A C 1
ATOM 881 O O . LYS A 1 108 ? 10.676 -10.308 0.072 1.00 83.56 108 LYS A O 1
ATOM 886 N N . ARG A 1 109 ? 12.625 -10.401 -1.060 1.00 85.94 109 ARG A N 1
ATOM 887 C CA . ARG A 1 109 ? 13.439 -9.768 -0.010 1.00 85.94 109 ARG A CA 1
ATOM 888 C C . ARG A 1 109 ? 12.954 -8.356 0.310 1.00 85.94 109 ARG A C 1
ATOM 890 O O . ARG A 1 109 ? 12.665 -8.064 1.465 1.00 85.94 109 ARG A O 1
ATOM 897 N N . VAL A 1 110 ? 12.813 -7.508 -0.710 1.00 84.56 110 VAL A N 1
ATOM 898 C CA . VAL A 1 110 ? 12.370 -6.116 -0.542 1.00 84.56 110 VAL A CA 1
ATOM 899 C C . VAL A 1 110 ? 10.983 -6.058 0.098 1.00 84.56 110 VAL A C 1
ATOM 901 O O . VAL A 1 110 ? 10.775 -5.273 1.016 1.00 84.56 110 VAL A O 1
ATOM 904 N N . LEU A 1 111 ? 10.046 -6.911 -0.325 1.00 85.12 111 LEU A N 1
ATOM 905 C CA . LEU A 1 111 ? 8.711 -6.967 0.276 1.00 85.12 111 LEU A CA 1
ATOM 906 C C . LEU A 1 111 ? 8.739 -7.426 1.739 1.00 85.12 111 LEU A C 1
ATOM 908 O O . LEU A 1 111 ? 8.023 -6.850 2.553 1.00 85.12 111 LEU A O 1
ATOM 912 N N . SER A 1 112 ? 9.577 -8.406 2.084 1.00 87.94 112 SER A N 1
ATOM 913 C CA . SER A 1 112 ? 9.728 -8.864 3.471 1.00 87.94 112 SER A CA 1
ATOM 914 C C . SER A 1 112 ? 10.283 -7.764 4.381 1.00 87.94 112 SER A C 1
ATOM 916 O O . SER A 1 112 ? 9.793 -7.585 5.493 1.00 87.94 112 SER A O 1
ATOM 918 N N . GLU A 1 113 ? 11.284 -7.012 3.917 1.00 89.12 113 GLU A N 1
ATOM 919 C CA . GLU A 1 113 ? 11.835 -5.878 4.670 1.00 89.12 113 GLU A CA 1
ATOM 920 C C . GLU A 1 113 ? 10.804 -4.757 4.837 1.00 89.12 113 GLU A C 1
ATOM 922 O O . GLU A 1 113 ? 10.631 -4.237 5.937 1.00 89.12 113 GLU A O 1
ATOM 927 N N . LEU A 1 114 ? 10.083 -4.414 3.762 1.00 89.12 114 LEU A N 1
ATOM 928 C CA . LEU A 1 114 ? 9.023 -3.403 3.798 1.00 89.12 114 LEU A CA 1
ATOM 929 C C . LEU A 1 114 ? 7.914 -3.770 4.775 1.00 89.12 114 LEU A C 1
ATOM 931 O O . LEU A 1 114 ? 7.420 -2.904 5.489 1.00 89.12 114 LEU A O 1
ATOM 935 N N . GLN A 1 115 ? 7.535 -5.046 4.817 1.00 90.25 115 GLN A N 1
ATOM 936 C CA . GLN A 1 115 ? 6.521 -5.530 5.742 1.00 90.25 115 GLN A CA 1
ATOM 937 C C . GLN A 1 115 ? 6.969 -5.354 7.194 1.00 90.25 115 GLN A C 1
ATOM 939 O O . GLN A 1 115 ? 6.213 -4.856 8.027 1.00 90.25 115 GLN A O 1
ATOM 944 N N . GLN A 1 116 ? 8.216 -5.712 7.498 1.00 90.44 116 GLN A N 1
ATOM 945 C CA . GLN A 1 116 ? 8.761 -5.559 8.841 1.00 90.44 116 GLN A CA 1
ATOM 946 C C . GLN A 1 116 ? 8.879 -4.084 9.254 1.00 90.44 116 GLN A C 1
ATOM 948 O O . GLN A 1 116 ? 8.506 -3.729 10.373 1.00 90.44 116 GLN A O 1
ATOM 953 N N . GLU A 1 117 ? 9.358 -3.216 8.359 1.00 89.38 117 GLU A N 1
ATOM 954 C CA . GLU A 1 117 ? 9.416 -1.766 8.582 1.00 89.38 117 GLU A CA 1
ATOM 955 C C . GLU A 1 117 ? 8.027 -1.176 8.815 1.00 89.38 117 GLU A C 1
ATOM 957 O O . GLU A 1 117 ? 7.847 -0.402 9.752 1.00 89.38 117 GLU A O 1
ATOM 962 N N . PHE A 1 118 ? 7.042 -1.590 8.018 1.00 91.12 118 PHE A N 1
ATOM 963 C CA . PHE A 1 118 ? 5.656 -1.170 8.168 1.00 91.12 118 PHE A CA 1
ATOM 964 C C . PHE A 1 118 ? 5.096 -1.540 9.546 1.00 91.12 118 PHE A C 1
ATOM 966 O O . PHE A 1 118 ? 4.548 -0.678 10.229 1.00 91.12 118 PHE A O 1
ATOM 973 N N . TYR A 1 119 ? 5.265 -2.788 9.996 1.00 90.12 119 TYR A N 1
ATOM 974 C CA . TYR A 1 119 ? 4.777 -3.202 11.316 1.00 90.12 119 TYR A CA 1
ATOM 975 C C . TYR A 1 119 ? 5.477 -2.464 12.458 1.00 90.12 119 TYR A C 1
ATOM 977 O O . TYR A 1 119 ? 4.836 -2.102 13.447 1.00 90.12 119 TYR A O 1
ATOM 985 N N . ASN A 1 120 ? 6.780 -2.216 12.319 1.00 89.75 120 ASN A N 1
ATOM 986 C CA . ASN A 1 120 ? 7.531 -1.442 13.296 1.00 89.75 120 ASN A CA 1
ATOM 987 C C . ASN A 1 120 ? 7.047 0.016 13.339 1.00 89.75 120 ASN A C 1
ATOM 989 O O . ASN A 1 120 ? 6.753 0.499 14.428 1.00 89.75 120 ASN A O 1
ATOM 993 N N . ASP A 1 121 ? 6.900 0.685 12.188 1.00 88.88 121 ASP A N 1
ATOM 994 C CA . ASP A 1 121 ? 6.417 2.074 12.094 1.00 88.88 121 ASP A CA 1
ATOM 995 C C . ASP A 1 121 ? 4.973 2.210 12.585 1.00 88.88 121 ASP A C 1
ATOM 997 O O . ASP A 1 121 ? 4.643 3.164 13.289 1.00 88.88 121 ASP A O 1
ATOM 1001 N N . PHE A 1 122 ? 4.123 1.225 12.284 1.00 89.56 122 PHE A N 1
ATOM 1002 C CA . PHE A 1 122 ? 2.762 1.161 12.805 1.00 89.56 122 PHE A CA 1
ATOM 1003 C C . PHE A 1 122 ? 2.784 1.136 14.333 1.00 89.56 122 PHE A C 1
ATOM 1005 O O . PHE A 1 122 ? 2.139 1.963 14.969 1.00 89.56 122 PHE A O 1
ATOM 1012 N N . LYS A 1 123 ? 3.559 0.221 14.926 1.00 87.81 123 LYS A N 1
ATOM 1013 C CA . LYS A 1 123 ? 3.612 0.032 16.381 1.00 87.81 123 LYS A CA 1
ATOM 1014 C C . LYS A 1 123 ? 4.237 1.222 17.114 1.00 87.81 123 LYS A C 1
ATOM 1016 O O . LYS A 1 123 ? 3.838 1.515 18.238 1.00 87.81 123 LYS A O 1
ATOM 1021 N N . THR A 1 124 ? 5.230 1.883 16.519 1.00 87.44 124 THR A N 1
ATOM 1022 C CA . THR A 1 124 ? 5.895 3.047 17.127 1.00 87.44 124 THR A CA 1
ATOM 1023 C C . THR A 1 124 ? 5.075 4.326 16.983 1.00 87.44 124 THR A C 1
ATOM 1025 O O . THR A 1 124 ? 5.054 5.131 17.911 1.00 87.44 124 THR A O 1
ATOM 1028 N N . THR A 1 125 ? 4.398 4.516 15.847 1.00 86.69 125 THR A N 1
ATOM 1029 C CA . THR A 1 125 ? 3.621 5.729 15.547 1.00 86.69 125 THR A CA 1
ATOM 1030 C C . THR A 1 125 ? 2.225 5.670 16.158 1.00 86.69 125 THR A C 1
ATOM 1032 O O . THR A 1 125 ? 1.736 6.660 16.703 1.00 86.69 125 THR A O 1
ATOM 1035 N N . TYR A 1 126 ? 1.581 4.507 16.091 1.00 85.25 126 TYR A N 1
ATOM 1036 C CA . TYR A 1 126 ? 0.224 4.294 16.566 1.00 85.25 126 TYR A CA 1
ATOM 1037 C C . TYR A 1 126 ? 0.261 3.314 17.733 1.00 85.25 126 TYR A C 1
ATOM 1039 O O . TYR A 1 126 ? 0.233 2.097 17.575 1.00 85.25 126 TYR A O 1
ATOM 1047 N N . SER A 1 127 ? 0.289 3.870 18.946 1.00 72.81 127 SER A N 1
ATOM 1048 C CA . SER A 1 127 ? 0.100 3.090 20.176 1.00 72.81 127 SER A CA 1
ATOM 1049 C C . SER A 1 127 ? -1.269 2.398 20.221 1.00 72.81 127 SER A C 1
ATOM 1051 O O . SER A 1 127 ? -1.459 1.425 20.951 1.00 72.81 127 SER A O 1
ATOM 1053 N N . ALA A 1 128 ? -2.227 2.895 19.433 1.00 71.50 128 ALA A N 1
ATOM 1054 C CA . ALA A 1 128 ? -3.498 2.247 19.176 1.00 71.50 128 ALA A CA 1
ATOM 1055 C C . ALA A 1 128 ? -3.318 1.060 18.217 1.00 71.50 128 ALA A C 1
ATOM 1057 O O . ALA A 1 128 ? -2.780 1.197 17.125 1.00 71.50 128 ALA A O 1
ATOM 1058 N N . ASN A 1 129 ? -3.891 -0.091 18.572 1.00 82.44 129 ASN A N 1
ATOM 1059 C CA . ASN A 1 129 ? -3.885 -1.291 17.723 1.00 82.44 129 ASN A CA 1
ATOM 1060 C C . ASN A 1 129 ? -4.698 -1.141 16.421 1.00 82.44 129 ASN A C 1
ATOM 1062 O O . ASN A 1 129 ? -4.775 -2.092 15.642 1.00 82.44 129 ASN A O 1
ATOM 1066 N N . LYS A 1 130 ? -5.369 0.001 16.213 1.00 89.00 130 LYS A N 1
ATOM 1067 C CA . LYS A 1 130 ? -6.233 0.266 15.062 1.00 89.00 130 LYS A CA 1
ATOM 1068 C C . LYS A 1 130 ? -6.167 1.730 14.639 1.00 89.00 130 LYS A C 1
ATOM 1070 O O . LYS A 1 130 ? -6.145 2.609 15.498 1.00 89.00 130 LYS A O 1
ATOM 1075 N N . ILE A 1 131 ? -6.221 1.972 13.333 1.00 91.44 131 ILE A N 1
ATOM 1076 C CA . ILE A 1 131 ? -6.122 3.302 12.719 1.00 91.44 131 ILE A CA 1
ATOM 1077 C C . ILE A 1 131 ? -7.237 3.546 11.697 1.00 91.44 131 ILE A C 1
ATOM 1079 O O . ILE A 1 131 ? -7.800 2.598 11.144 1.00 91.44 131 ILE A O 1
ATOM 1083 N N . ASN A 1 132 ? -7.575 4.811 11.457 1.00 92.56 132 ASN A N 1
ATOM 1084 C CA . ASN A 1 132 ? -8.589 5.200 10.470 1.00 92.56 132 ASN A CA 1
ATOM 1085 C C . ASN A 1 132 ? -8.021 5.253 9.033 1.00 92.56 132 ASN A C 1
ATOM 1087 O O . ASN A 1 132 ? -6.841 4.978 8.809 1.00 92.56 132 ASN A O 1
ATOM 1091 N N . ALA A 1 133 ? -8.864 5.605 8.058 1.00 89.81 133 ALA A N 1
ATOM 1092 C CA . ALA A 1 133 ? -8.488 5.664 6.644 1.00 89.81 133 ALA A CA 1
ATOM 1093 C C . ALA A 1 133 ? -7.344 6.653 6.360 1.00 89.81 133 ALA A C 1
ATOM 1095 O O . ALA A 1 133 ? -6.406 6.307 5.644 1.00 89.81 133 ALA A O 1
ATOM 1096 N N . ASP A 1 134 ? -7.387 7.852 6.949 1.00 90.12 134 ASP A N 1
ATOM 1097 C CA . ASP A 1 134 ? -6.366 8.888 6.741 1.00 90.12 134 ASP A CA 1
ATOM 1098 C C . ASP A 1 134 ? -5.004 8.454 7.291 1.00 90.12 134 ASP A C 1
ATOM 1100 O O . ASP A 1 134 ? -3.973 8.580 6.63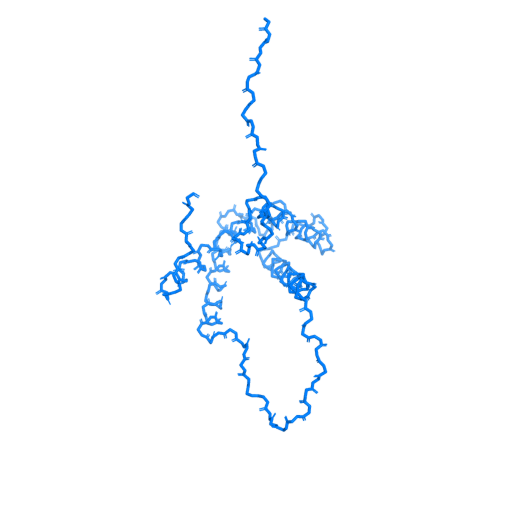0 1.00 90.12 134 ASP A O 1
ATOM 1104 N N . GLN A 1 135 ? -4.995 7.882 8.494 1.00 91.62 135 GLN A N 1
ATOM 1105 C CA . GLN A 1 135 ? -3.791 7.340 9.118 1.00 91.62 135 GLN A CA 1
ATOM 1106 C C . GLN A 1 135 ? -3.232 6.155 8.323 1.00 91.62 135 GLN A C 1
ATOM 1108 O O . GLN A 1 135 ? -2.020 6.060 8.126 1.00 91.62 135 GLN A O 1
ATOM 1113 N N . ALA A 1 136 ? -4.106 5.271 7.830 1.00 90.69 136 ALA A N 1
ATOM 1114 C CA . ALA A 1 136 ? -3.699 4.163 6.975 1.00 90.69 136 ALA A CA 1
ATOM 1115 C C . ALA A 1 136 ? -3.057 4.676 5.682 1.00 90.69 136 ALA A C 1
ATOM 1117 O O . ALA A 1 136 ? -1.990 4.196 5.304 1.00 90.69 136 ALA A O 1
ATOM 1118 N N . TRP A 1 137 ? -3.639 5.700 5.054 1.00 90.62 137 TRP A N 1
ATOM 1119 C CA . TRP A 1 137 ? -3.086 6.308 3.847 1.00 90.62 137 TRP A CA 1
ATOM 1120 C C . TRP A 1 137 ? -1.681 6.886 4.062 1.00 90.62 137 TRP A C 1
ATOM 1122 O O . TRP A 1 137 ? -0.785 6.622 3.261 1.00 90.62 137 TRP A O 1
ATOM 1132 N N . VAL A 1 138 ? -1.443 7.589 5.175 1.00 90.75 138 VAL A N 1
ATOM 1133 C CA . VAL A 1 138 ? -0.105 8.115 5.513 1.00 90.75 138 VAL A CA 1
ATOM 1134 C C . VAL A 1 138 ? 0.942 6.997 5.584 1.00 90.75 138 VAL A C 1
ATOM 1136 O O . VAL A 1 138 ? 2.056 7.157 5.077 1.00 90.75 138 VAL A O 1
ATOM 1139 N N . LEU A 1 139 ? 0.597 5.846 6.170 1.00 89.19 139 LEU A N 1
ATOM 1140 C CA . LEU A 1 139 ? 1.494 4.687 6.198 1.00 89.19 139 LEU A CA 1
ATOM 1141 C C . LEU A 1 139 ? 1.737 4.110 4.801 1.00 89.19 139 LEU A C 1
ATOM 1143 O O . LEU A 1 139 ? 2.871 3.761 4.473 1.00 89.19 139 LEU A O 1
ATOM 1147 N N . ILE A 1 140 ? 0.704 4.047 3.961 1.00 88.75 140 ILE A N 1
ATOM 1148 C CA . ILE A 1 140 ? 0.840 3.568 2.582 1.00 88.75 140 ILE A CA 1
ATOM 1149 C C . ILE A 1 140 ? 1.753 4.474 1.756 1.00 88.75 140 ILE A C 1
ATOM 1151 O O . ILE A 1 140 ? 2.594 3.962 1.018 1.00 88.75 140 ILE A O 1
ATOM 1155 N N . GLN A 1 141 ? 1.670 5.796 1.915 1.00 89.00 141 GLN A N 1
ATOM 1156 C CA . GLN A 1 141 ? 2.578 6.719 1.227 1.00 89.00 141 GLN A CA 1
ATOM 1157 C C . GLN A 1 141 ? 4.040 6.486 1.625 1.00 89.00 141 GLN A C 1
ATOM 1159 O O . GLN A 1 141 ? 4.921 6.406 0.761 1.00 89.00 141 GLN A O 1
ATOM 1164 N N . LYS A 1 142 ? 4.315 6.309 2.927 1.00 88.56 142 LYS A N 1
ATOM 1165 C CA . LYS A 1 142 ? 5.663 5.949 3.399 1.00 88.56 142 LYS A CA 1
ATOM 1166 C C . LYS A 1 142 ? 6.133 4.625 2.794 1.00 88.56 142 LYS A C 1
ATOM 1168 O O . LYS A 1 142 ? 7.281 4.519 2.366 1.00 88.56 142 LYS A O 1
ATOM 1173 N N . LEU A 1 143 ? 5.246 3.634 2.729 1.00 87.81 143 LEU A N 1
ATOM 1174 C CA . LEU A 1 143 ? 5.542 2.307 2.200 1.00 87.81 143 LEU A CA 1
ATOM 1175 C C . LEU A 1 143 ? 5.848 2.358 0.696 1.00 87.81 143 LEU A C 1
ATOM 1177 O O . LEU A 1 143 ? 6.862 1.805 0.273 1.00 87.81 143 LEU A O 1
ATOM 1181 N N . GLN A 1 144 ? 5.057 3.076 -0.109 1.00 84.88 144 GLN A N 1
ATOM 1182 C CA . GLN A 1 144 ? 5.338 3.271 -1.537 1.00 84.88 144 GLN A CA 1
ATOM 1183 C C . GLN A 1 144 ? 6.695 3.945 -1.771 1.00 84.88 144 GLN A C 1
ATOM 1185 O O . GLN A 1 144 ? 7.452 3.522 -2.652 1.00 84.88 144 GLN A O 1
ATOM 1190 N N . LYS A 1 145 ? 7.038 4.948 -0.953 1.00 85.75 145 LYS A N 1
ATOM 1191 C CA . LYS A 1 145 ? 8.340 5.617 -1.016 1.00 85.75 145 LYS A CA 1
ATOM 1192 C C . LYS A 1 145 ? 9.490 4.668 -0.662 1.00 85.75 145 LYS A C 1
ATOM 1194 O O . LYS A 1 145 ? 10.406 4.523 -1.471 1.00 85.75 145 LYS A O 1
ATOM 1199 N N . SER A 1 146 ? 9.412 3.976 0.480 1.00 87.19 146 SER A N 1
ATOM 1200 C CA . SER A 1 146 ? 10.445 3.015 0.911 1.00 87.19 146 SER A CA 1
ATOM 1201 C C . SER A 1 146 ? 10.609 1.890 -0.114 1.00 87.19 146 SER A C 1
ATOM 1203 O O . SER A 1 146 ? 11.727 1.502 -0.458 1.00 87.19 146 SER A O 1
ATOM 1205 N N . LYS A 1 147 ? 9.499 1.420 -0.703 1.00 84.94 147 LYS A N 1
ATOM 1206 C CA . LYS A 1 147 ? 9.519 0.429 -1.782 1.00 84.94 147 LYS A CA 1
ATOM 1207 C C . LYS A 1 147 ? 10.336 0.936 -2.962 1.00 84.94 147 LYS A C 1
ATOM 1209 O O . LYS A 1 147 ? 11.262 0.252 -3.387 1.00 84.94 147 LYS A O 1
ATOM 1214 N N . HIS A 1 148 ? 10.041 2.132 -3.464 1.00 81.75 148 HIS A N 1
ATOM 1215 C CA . HIS A 1 148 ? 10.794 2.713 -4.573 1.00 81.75 148 HIS A CA 1
ATOM 1216 C C . HIS A 1 148 ? 12.289 2.862 -4.246 1.00 81.75 148 HIS A C 1
ATOM 1218 O O . HIS A 1 148 ? 13.131 2.442 -5.038 1.00 81.75 148 HIS A O 1
ATOM 1224 N N . GLU A 1 149 ? 12.624 3.383 -3.064 1.00 84.81 149 GLU A N 1
ATOM 1225 C CA . GLU A 1 149 ? 14.011 3.578 -2.622 1.00 84.81 149 GLU A CA 1
ATOM 1226 C C . GLU A 1 149 ? 14.782 2.256 -2.517 1.00 84.81 149 GLU A C 1
ATOM 1228 O O . GLU A 1 149 ? 15.913 2.166 -3.000 1.00 84.81 149 GLU A O 1
ATOM 1233 N N . LYS A 1 150 ? 14.171 1.206 -1.952 1.00 82.75 150 LYS A N 1
ATOM 1234 C CA . LYS A 1 150 ? 14.788 -0.123 -1.840 1.00 82.75 150 LYS A CA 1
ATOM 1235 C C . LYS A 1 150 ? 14.972 -0.788 -3.198 1.00 82.75 150 LYS A C 1
ATOM 1237 O O . LYS A 1 150 ? 16.051 -1.312 -3.460 1.00 82.75 150 LYS A O 1
ATOM 1242 N N . PHE A 1 151 ? 13.968 -0.733 -4.076 1.00 79.06 151 PHE A N 1
ATOM 1243 C CA . PHE A 1 151 ? 14.100 -1.257 -5.438 1.00 79.06 151 PHE A CA 1
ATOM 1244 C C . PHE A 1 151 ? 15.201 -0.523 -6.217 1.00 79.06 151 PHE A C 1
ATOM 1246 O O . PHE A 1 151 ? 16.007 -1.172 -6.878 1.00 79.06 151 PHE A O 1
ATOM 1253 N N . GLU A 1 152 ? 15.297 0.804 -6.105 1.00 78.06 152 GLU A N 1
ATOM 1254 C CA . GLU A 1 152 ? 16.369 1.581 -6.739 1.00 78.06 152 GLU A CA 1
ATOM 1255 C C . GLU A 1 152 ? 17.750 1.275 -6.144 1.00 78.06 152 GLU A C 1
ATOM 1257 O O . GLU A 1 152 ? 18.728 1.144 -6.884 1.00 78.06 152 GLU A O 1
ATOM 1262 N N . ALA A 1 153 ? 17.852 1.131 -4.822 1.00 79.50 153 ALA A N 1
ATOM 1263 C CA . ALA A 1 153 ? 19.099 0.766 -4.156 1.00 79.50 153 ALA A CA 1
ATOM 1264 C C . ALA A 1 153 ? 19.583 -0.628 -4.580 1.00 79.50 153 ALA A C 1
ATOM 1266 O O . ALA A 1 153 ? 20.775 -0.816 -4.828 1.00 79.50 153 ALA A O 1
ATOM 1267 N N . ASP A 1 154 ? 18.669 -1.590 -4.698 1.00 75.44 154 ASP A N 1
ATOM 1268 C CA . ASP A 1 154 ? 18.974 -2.942 -5.159 1.00 75.44 154 ASP A CA 1
ATOM 1269 C C . ASP A 1 154 ? 19.416 -2.957 -6.627 1.00 75.44 154 ASP A C 1
ATOM 1271 O O . ASP A 1 154 ? 20.473 -3.492 -6.971 1.00 75.44 154 ASP A O 1
ATOM 1275 N N . ARG A 1 155 ? 18.678 -2.235 -7.478 1.00 69.06 155 ARG A N 1
ATOM 1276 C CA . ARG A 1 155 ? 18.983 -2.054 -8.901 1.00 69.06 155 ARG A CA 1
ATOM 1277 C C . ARG A 1 155 ? 20.396 -1.500 -9.115 1.00 69.06 155 ARG A C 1
ATOM 1279 O O . ARG A 1 155 ? 21.147 -2.034 -9.932 1.00 69.06 155 ARG A O 1
ATOM 1286 N N . ARG A 1 156 ? 20.793 -0.500 -8.317 1.00 70.44 156 ARG A N 1
ATOM 1287 C CA . ARG A 1 156 ? 22.151 0.077 -8.317 1.00 70.44 156 ARG A CA 1
ATOM 1288 C C . ARG A 1 156 ? 23.224 -0.919 -7.872 1.00 70.44 156 ARG A C 1
ATOM 1290 O O . ARG A 1 156 ? 24.305 -0.924 -8.453 1.00 70.44 156 ARG A O 1
ATOM 1297 N N . LYS A 1 157 ? 22.947 -1.754 -6.864 1.00 70.06 157 LYS A N 1
ATOM 1298 C CA . LYS A 1 157 ? 23.893 -2.767 -6.353 1.00 70.06 157 LYS A CA 1
ATOM 1299 C C . LYS A 1 157 ? 24.150 -3.893 -7.355 1.00 70.06 157 LYS A C 1
ATOM 1301 O O . LYS A 1 157 ? 25.266 -4.393 -7.422 1.00 70.06 157 LYS A O 1
ATOM 1306 N N . HIS A 1 158 ? 23.141 -4.269 -8.138 1.00 65.31 158 HIS A N 1
ATOM 1307 C CA . HIS A 1 158 ? 23.209 -5.394 -9.076 1.00 65.31 158 HIS A CA 1
ATOM 1308 C C . HIS A 1 158 ? 23.486 -4.986 -10.537 1.00 65.31 158 HIS A C 1
ATOM 1310 O O . HIS A 1 158 ? 23.256 -5.769 -11.454 1.00 65.31 158 HIS A O 1
ATOM 1316 N N . GLY A 1 159 ? 24.021 -3.780 -10.773 1.00 52.66 159 GLY A N 1
ATOM 1317 C CA . GLY A 1 159 ? 24.548 -3.376 -12.085 1.00 52.66 159 GLY A CA 1
ATOM 1318 C C . GLY A 1 159 ? 23.494 -3.027 -13.140 1.00 52.66 159 GLY A C 1
ATOM 1319 O O . GLY A 1 159 ? 23.835 -2.761 -14.292 1.00 52.66 159 GLY A O 1
ATOM 1320 N N . HIS A 1 160 ? 22.217 -2.956 -12.766 1.00 52.91 160 HIS A N 1
ATOM 1321 C CA . HIS A 1 160 ? 21.203 -2.329 -13.602 1.00 52.91 160 HIS A CA 1
ATOM 1322 C C . HIS A 1 160 ? 21.390 -0.815 -13.467 1.00 52.91 160 HIS A C 1
ATOM 1324 O O . HIS A 1 160 ? 20.953 -0.214 -12.488 1.00 52.91 160 HIS A O 1
ATOM 1330 N N . GLY A 1 161 ? 22.127 -0.224 -14.412 1.00 41.31 161 GLY A N 1
ATOM 1331 C CA . GLY A 1 161 ? 22.569 1.170 -14.366 1.00 41.31 161 GLY A CA 1
ATOM 1332 C C . GLY A 1 161 ? 21.481 2.164 -13.921 1.00 41.31 161 GLY A C 1
ATOM 1333 O O . GLY A 1 161 ? 20.287 1.938 -14.166 1.00 41.31 161 GLY A O 1
ATOM 1334 N N . PRO A 1 162 ? 21.877 3.261 -13.247 1.00 45.44 162 PRO A N 1
ATOM 1335 C CA . PRO A 1 162 ? 20.941 4.270 -12.760 1.00 45.44 162 PRO A CA 1
ATOM 1336 C C . PRO A 1 162 ? 20.043 4.762 -13.906 1.00 45.44 162 PRO A C 1
ATOM 1338 O O . PRO A 1 162 ? 20.470 4.752 -15.065 1.00 45.44 162 PRO A O 1
ATOM 1341 N N . PRO A 1 163 ? 18.800 5.199 -13.623 1.00 49.41 163 PRO A N 1
ATOM 1342 C CA . PRO A 1 163 ? 18.070 5.929 -14.646 1.00 49.41 163 PRO A CA 1
ATOM 1343 C C . PRO A 1 163 ? 18.897 7.193 -14.962 1.00 49.41 163 PRO A C 1
ATOM 1345 O O . PRO A 1 163 ? 19.502 7.757 -14.042 1.00 49.41 163 PRO A O 1
ATOM 1348 N N . PRO A 1 164 ? 19.012 7.600 -16.236 1.00 35.47 164 PRO A N 1
ATOM 1349 C CA . PRO A 1 164 ? 19.877 8.712 -16.605 1.00 35.47 164 PRO A CA 1
ATOM 1350 C C . PRO A 1 164 ? 19.500 9.967 -15.798 1.00 35.47 164 PRO A C 1
ATOM 1352 O O . PRO A 1 164 ? 18.307 10.228 -15.612 1.00 35.47 164 PRO A O 1
ATOM 1355 N N . PRO A 1 165 ? 20.491 10.719 -15.282 1.00 39.12 165 PRO A N 1
ATOM 1356 C CA . PRO A 1 165 ? 20.230 11.923 -14.511 1.00 39.12 165 PRO A CA 1
ATOM 1357 C C . PRO A 1 165 ? 19.533 12.972 -15.382 1.00 39.12 165 PRO A C 1
ATOM 1359 O O . PRO A 1 165 ? 19.882 13.165 -16.546 1.00 39.12 165 PRO A O 1
ATOM 1362 N N . HIS A 1 166 ? 18.540 13.631 -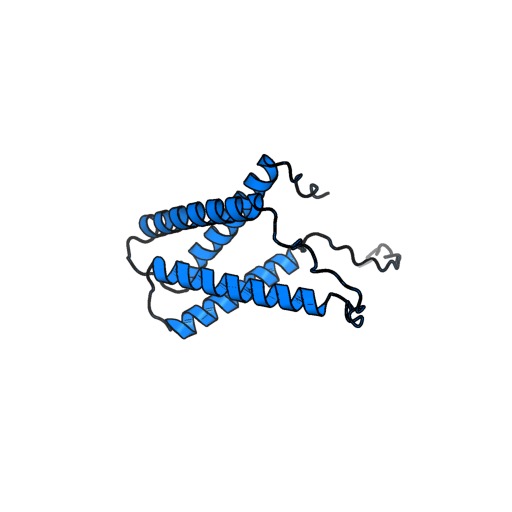14.788 1.00 48.50 166 HIS A N 1
ATOM 1363 C CA . HIS A 1 166 ? 17.837 14.773 -15.359 1.00 48.50 166 HIS A CA 1
ATOM 1364 C C . HIS A 1 166 ? 18.828 15.897 -15.711 1.00 48.50 166 HIS A C 1
ATOM 1366 O O . HIS A 1 166 ? 19.637 16.286 -14.866 1.00 48.50 166 HIS A O 1
ATOM 1372 N N . GLN A 1 167 ? 18.731 16.421 -16.934 1.00 33.25 167 GLN A N 1
ATOM 1373 C CA . GLN A 1 167 ? 19.142 17.783 -17.284 1.00 33.25 167 GLN A CA 1
ATOM 1374 C C . GLN A 1 167 ? 17.895 18.578 -17.650 1.00 33.25 167 GLN A C 1
ATOM 1376 O O . GLN A 1 167 ? 17.002 17.977 -18.295 1.00 33.25 167 GLN A O 1
#

Radius of gyration: 22.29 Å; chains: 1; bounding box: 41×80×58 Å

Secondary structure (DSSP, 8-state):
-------------------PPPPHHHHHHHHHHHHHHHHHHHHHHHTT--B-HHHHHHHHHHHHHHHHHHHHHHHHHHS----PPP-----PPP---SPPHHHHHHHHHHHHHHHHHHHHHHHHH--SS-B-HHHHHHHHHHHHHHHHHHHHHHHHHTT--PPPPP-

Organism: NCBI:txid433720

Foldseek 3Di:
DDDDDDDDDDDDDDDDPPPDPDDPVSVVVLLVVLLVLLVVVCCVPANFHWDALVVLVVSLVVSVVVSVVVVVVVVVVPPPDPPDDDPPDDDDDPDDDDDPPVVVVLVVVLVVVLSVVLNVCCVVVPVDRTDGSVVSSVSSVVSVVSSVVSVQVVCVVVPVDHDDDDD